Protein AF-A0A2P7SCE7-F1 (afdb_monomer)

Solvent-accessible surface area (backbone atoms only — not comparable to full-atom values): 6472 Å² total; per-residue (Å²): 128,84,66,46,48,80,43,58,68,94,64,74,53,99,56,35,66,61,53,27,54,71,58,59,44,74,70,37,64,47,36,38,43,100,88,49,39,28,24,27,62,48,72,48,79,50,98,83,29,40,40,35,38,29,31,49,66,72,97,54,87,56,35,23,34,37,34,42,35,40,70,57,98,75,40,81,44,80,41,75,76,52,75,25,72,41,68,68,63,40,49,52,54,50,30,53,73,69,68,43,79,77,68,79,59,81,77,83,72,123

Nearest PDB structures (foldseek):
  6zqe-assembly1_UQ  TM=7.493E-01  e=2.754E-01  Saccharomyces cerevisiae S288C
  7ajt-assembly1_UQ  TM=7.238E-01  e=2.754E-01  Saccharomyces cerevisiae S288C
  4r80-assembly2_B  TM=7.609E-01  e=1.225E+00  synthetic construct
  4q53-assembly1_A  TM=6.905E-01  e=2.737E+00  Bacteroides uniformis ATCC 8492
  7wzg-assembly1_A  TM=3.524E-01  e=5.810E-01  Streptomyces sp.

Mean predicted aligned error: 6.85 Å

pLDDT: mean 84.23, std 11.89, range [48.59, 94.81]

Foldseek 3Di:
DDKDAPLQDPFFDPCRVVSSQVSQDAQCFGIDDPPWTWGFHDWDDDPQKIKTWTAIPDPDQQGIWIWIWHDDPRDIDIDTDDTHNDPVVRVCVSCVVNVHHPPPDPVVPD

Sequence (110 aa):
MPTEFPACPDEFTDDALLLYASRLSFGSVFARNQYSTSLVVDHRLKDDDLIVLTRFAGDSIKDWAVAHISIHDGIFFHRSEFTFYTLPGALKHFCELVGEVLTDSIDDYC

Secondary structure (DSSP, 8-state):
---B-TTS-SS--TTHHHHHHHH--TTSEEEE-SS-EEEEEEEEEETTEEEEEEEESSS-SS-EEEEEEEEETTEEEEEEEEEESSHHHHHHHHHHHHT------GGG--

Organism: NCBI:txid1295366

Structure (mmCIF, N/CA/C/O backbone):
data_AF-A0A2P7SCE7-F1
#
_entry.id   AF-A0A2P7SCE7-F1
#
loop_
_atom_site.group_PDB
_atom_site.id
_atom_site.type_symbol
_atom_site.label_atom_id
_atom_site.label_alt_id
_atom_site.label_comp_id
_atom_site.label_asym_id
_atom_site.label_entity_id
_atom_site.label_seq_id
_atom_site.pdbx_PDB_ins_code
_atom_site.Cartn_x
_atom_site.Cartn_y
_atom_site.Cartn_z
_atom_site.occupancy
_atom_site.B_iso_or_equiv
_atom_site.auth_seq_id
_atom_site.auth_comp_id
_atom_site.auth_asym_id
_atom_site.auth_atom_id
_atom_site.pdbx_PDB_model_num
ATOM 1 N N . MET A 1 1 ? -10.953 3.260 -11.880 1.00 64.94 1 MET A N 1
ATOM 2 C CA . MET A 1 1 ? -10.758 1.883 -12.385 1.00 64.94 1 MET A CA 1
ATOM 3 C C . MET A 1 1 ? -10.972 0.927 -11.231 1.00 64.94 1 MET A C 1
ATOM 5 O O . MET A 1 1 ? -10.665 1.337 -10.118 1.00 64.94 1 MET A O 1
ATOM 9 N N . PRO A 1 2 ? -11.523 -0.276 -11.454 1.00 81.56 2 PRO A N 1
ATOM 10 C CA . PRO A 1 2 ? -11.641 -1.255 -10.383 1.00 81.56 2 PRO A CA 1
ATOM 11 C C . PRO A 1 2 ? -10.237 -1.713 -9.971 1.00 81.56 2 PRO A C 1
ATOM 13 O O . PRO A 1 2 ? -9.455 -2.164 -10.809 1.00 81.56 2 PRO A O 1
ATOM 16 N N . THR A 1 3 ? -9.923 -1.543 -8.692 1.00 86.75 3 THR A N 1
ATOM 17 C CA . THR A 1 3 ? -8.682 -1.999 -8.063 1.00 86.75 3 THR A CA 1
ATOM 18 C C . THR A 1 3 ? -9.075 -2.961 -6.956 1.00 86.75 3 THR A C 1
ATOM 20 O O . THR A 1 3 ? -9.940 -2.645 -6.144 1.00 86.75 3 THR A O 1
ATOM 23 N N . GLU A 1 4 ? -8.460 -4.134 -6.944 1.00 89.44 4 GLU A N 1
ATOM 24 C CA . GLU A 1 4 ? -8.654 -5.140 -5.909 1.00 89.44 4 GLU A CA 1
ATOM 25 C C . GLU A 1 4 ? -7.638 -4.926 -4.784 1.00 89.44 4 GLU A C 1
ATOM 27 O O . GLU A 1 4 ? -6.466 -4.653 -5.059 1.00 89.44 4 GLU A O 1
ATOM 32 N N . PHE A 1 5 ? -8.068 -5.119 -3.535 1.00 90.94 5 PHE A N 1
ATOM 33 C CA . PHE A 1 5 ? -7.217 -5.078 -2.342 1.00 90.94 5 PHE A CA 1
ATOM 34 C C . PHE A 1 5 ? -7.286 -6.430 -1.614 1.00 90.94 5 PHE A C 1
ATOM 36 O O . PHE A 1 5 ? -8.106 -6.593 -0.713 1.00 90.94 5 PHE A O 1
ATOM 43 N N . PRO A 1 6 ? -6.454 -7.422 -1.986 1.00 89.25 6 PRO A N 1
ATOM 44 C CA . PRO A 1 6 ? -6.612 -8.808 -1.526 1.00 89.25 6 PRO A CA 1
ATOM 45 C C . PRO A 1 6 ? -6.479 -9.011 -0.013 1.00 89.25 6 PRO A C 1
ATOM 47 O O . PRO A 1 6 ? -7.025 -9.962 0.534 1.00 89.25 6 PRO A O 1
ATOM 50 N N . ALA A 1 7 ? -5.721 -8.143 0.658 1.00 88.88 7 ALA A N 1
ATOM 51 C CA . ALA A 1 7 ? -5.517 -8.207 2.102 1.00 88.88 7 ALA A CA 1
ATOM 52 C C . ALA A 1 7 ? -6.578 -7.425 2.903 1.00 88.88 7 ALA A C 1
ATOM 54 O O . ALA A 1 7 ? -6.606 -7.548 4.129 1.00 88.88 7 ALA A O 1
ATOM 55 N N . CYS A 1 8 ? -7.437 -6.641 2.236 1.00 88.56 8 CYS A N 1
ATOM 56 C CA . CYS A 1 8 ? -8.488 -5.867 2.892 1.00 88.56 8 CYS A CA 1
ATOM 57 C C . CYS A 1 8 ? -9.510 -6.824 3.525 1.00 88.56 8 CYS A C 1
ATOM 59 O O . CYS A 1 8 ? -9.978 -7.736 2.845 1.00 88.56 8 CYS A O 1
ATOM 61 N N . PRO A 1 9 ? -9.835 -6.680 4.818 1.00 86.38 9 PRO A N 1
ATOM 62 C CA . PRO A 1 9 ? -10.867 -7.492 5.446 1.00 86.38 9 PRO A CA 1
ATOM 63 C C . PRO A 1 9 ? -12.265 -7.111 4.942 1.00 86.38 9 PRO A C 1
ATOM 65 O O . PRO A 1 9 ? -12.529 -5.948 4.643 1.00 86.38 9 PRO A O 1
ATOM 68 N N . ASP A 1 10 ? -13.148 -8.108 4.855 1.00 81.12 10 ASP A N 1
ATOM 69 C CA . ASP A 1 10 ? -14.530 -7.950 4.378 1.00 81.12 10 ASP A CA 1
ATOM 70 C C . ASP A 1 10 ? -15.478 -7.391 5.450 1.00 81.12 10 ASP A C 1
ATOM 72 O O . ASP A 1 10 ? -16.514 -6.811 5.129 1.00 81.12 10 ASP A O 1
ATOM 76 N N . GLU A 1 11 ? -15.131 -7.569 6.726 1.00 78.00 11 GLU A N 1
ATOM 77 C CA . GLU A 1 11 ? -15.930 -7.126 7.866 1.00 78.00 11 GLU A CA 1
ATOM 78 C C . GLU A 1 11 ? -15.233 -5.984 8.603 1.00 78.00 11 GLU A C 1
ATOM 80 O O . GLU A 1 11 ? -14.034 -6.039 8.893 1.00 78.00 11 GLU A O 1
ATOM 85 N N . PHE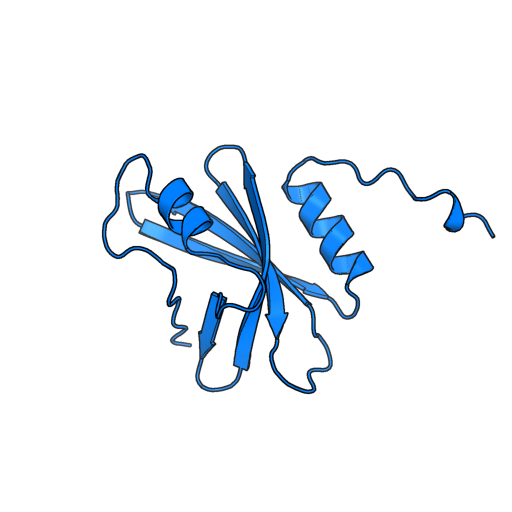 A 1 12 ? -16.016 -4.958 8.932 1.00 76.19 12 PHE A N 1
ATOM 86 C CA . PHE A 1 12 ? -15.600 -3.901 9.837 1.00 76.19 12 PHE A CA 1
ATOM 87 C C . PHE A 1 12 ? -15.797 -4.349 11.289 1.00 76.19 12 PHE A C 1
ATOM 89 O O . PHE A 1 12 ? -16.887 -4.746 11.700 1.00 76.19 12 PHE A O 1
ATOM 96 N N . THR A 1 13 ? -14.724 -4.246 12.057 1.00 80.38 13 THR A N 1
ATOM 97 C CA . THR A 1 13 ? -14.647 -4.416 13.507 1.00 80.38 13 THR A CA 1
ATOM 98 C C . THR A 1 13 ? -13.779 -3.287 14.062 1.00 80.38 13 THR A C 1
ATOM 100 O O . THR A 1 13 ? -13.027 -2.664 13.309 1.00 80.38 13 THR A O 1
ATOM 103 N N . ASP A 1 14 ? -13.839 -3.033 15.370 1.00 79.00 14 ASP A N 1
ATOM 104 C CA . ASP A 1 14 ? -12.989 -2.013 16.007 1.00 79.00 14 ASP A CA 1
ATOM 105 C C . ASP A 1 14 ? -11.485 -2.265 15.751 1.00 79.00 14 ASP A C 1
ATOM 107 O O . ASP A 1 14 ? -10.703 -1.329 15.620 1.00 79.00 14 ASP A O 1
ATOM 111 N N . ASP A 1 15 ? -11.093 -3.530 15.556 1.00 84.81 15 ASP A N 1
ATOM 112 C CA . ASP A 1 15 ? -9.718 -3.947 15.256 1.00 84.81 15 ASP A CA 1
ATOM 113 C C . ASP A 1 15 ? -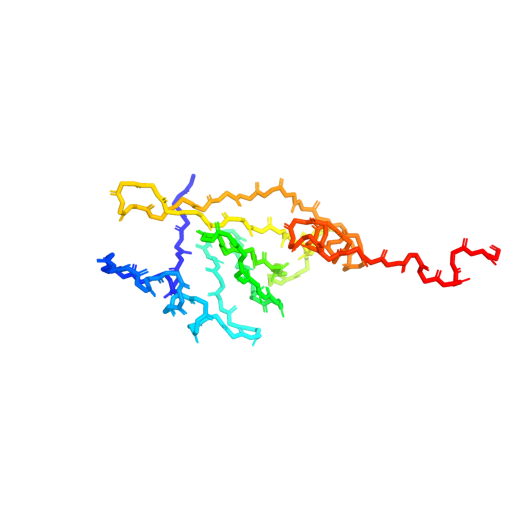9.442 -4.150 13.753 1.00 84.81 15 ASP A C 1
ATOM 115 O O . ASP A 1 15 ? -8.455 -4.787 13.374 1.00 84.81 15 ASP A O 1
ATOM 119 N N . ALA A 1 16 ? -10.301 -3.669 12.852 1.00 88.19 16 ALA A N 1
ATOM 120 C CA . ALA A 1 16 ? -10.207 -4.055 11.446 1.00 88.19 16 ALA A CA 1
ATOM 121 C C . ALA A 1 16 ? -8.951 -3.517 10.741 1.00 88.19 16 ALA A C 1
ATOM 123 O O . ALA A 1 16 ? -8.393 -4.218 9.895 1.00 88.19 16 ALA A O 1
ATOM 124 N N . LEU A 1 17 ? -8.437 -2.337 11.116 1.00 89.44 17 LEU A N 1
ATOM 125 C CA . LEU A 1 17 ? -7.136 -1.854 10.623 1.00 89.44 17 LEU A CA 1
ATOM 126 C C . LEU A 1 17 ? -5.962 -2.656 11.180 1.00 89.44 17 LEU A C 1
ATOM 128 O O . LEU A 1 17 ? -5.010 -2.915 10.446 1.00 89.44 17 LEU A O 1
ATOM 132 N N . LEU A 1 18 ? -6.035 -3.088 12.441 1.00 89.44 18 LEU A N 1
ATOM 133 C CA . LEU A 1 18 ? -5.032 -3.972 13.041 1.00 89.44 18 LEU A CA 1
ATOM 134 C C . LEU A 1 18 ? -5.003 -5.318 12.317 1.00 89.44 18 LEU A C 1
ATOM 136 O O . LEU A 1 18 ? -3.936 -5.806 11.938 1.00 89.44 18 LEU A O 1
ATOM 140 N N . LEU A 1 19 ? -6.180 -5.886 12.049 1.00 90.75 19 LEU A N 1
ATOM 141 C CA . LEU A 1 19 ? -6.319 -7.104 11.263 1.00 90.75 19 LEU A CA 1
ATOM 142 C C . LEU A 1 19 ? -5.786 -6.902 9.844 1.00 90.75 19 LEU A C 1
ATOM 144 O O . LEU A 1 19 ? -5.033 -7.743 9.354 1.00 90.75 19 LEU A O 1
ATOM 148 N N . TYR A 1 20 ? -6.129 -5.788 9.197 1.00 92.19 20 TYR A N 1
ATOM 149 C CA . TYR A 1 20 ? -5.643 -5.477 7.860 1.00 92.19 20 TYR A CA 1
ATOM 150 C C . TYR A 1 20 ? -4.112 -5.380 7.848 1.00 92.19 20 TYR A C 1
ATOM 152 O O . TYR A 1 20 ? -3.462 -6.082 7.076 1.00 92.19 20 TYR A O 1
ATOM 160 N N . ALA A 1 21 ? -3.519 -4.620 8.768 1.00 91.69 21 ALA A N 1
ATOM 161 C CA . ALA A 1 21 ? -2.073 -4.521 8.923 1.00 91.69 21 ALA A CA 1
ATOM 162 C C . ALA A 1 21 ? -1.419 -5.894 9.147 1.00 91.69 21 ALA A C 1
ATOM 164 O O . ALA A 1 21 ? -0.396 -6.180 8.541 1.00 91.69 21 ALA A O 1
ATOM 165 N N . SER A 1 22 ? -2.031 -6.781 9.939 1.00 91.19 22 SER A N 1
ATOM 166 C CA . SER A 1 22 ? -1.500 -8.134 10.179 1.00 91.19 22 SER A CA 1
ATOM 167 C C . SER A 1 22 ? -1.504 -9.038 8.936 1.00 91.19 22 SER A C 1
ATOM 169 O O . SER A 1 22 ? -0.722 -9.985 8.852 1.00 91.19 22 SER A O 1
ATOM 171 N N . ARG A 1 23 ? -2.378 -8.753 7.959 1.00 92.06 23 ARG A N 1
ATOM 172 C CA . ARG A 1 23 ? -2.453 -9.460 6.669 1.00 92.06 23 ARG A CA 1
ATOM 173 C C . ARG A 1 23 ? -1.459 -8.912 5.646 1.00 92.06 23 ARG A C 1
ATOM 175 O O . ARG A 1 23 ? -1.172 -9.590 4.658 1.00 92.06 23 ARG A O 1
ATOM 182 N N . LEU A 1 24 ? -0.935 -7.705 5.865 1.00 92.69 24 LEU A N 1
ATOM 183 C CA . LEU A 1 24 ? 0.106 -7.122 5.031 1.00 92.69 24 LEU A CA 1
ATOM 184 C C . LEU A 1 24 ? 1.456 -7.717 5.424 1.00 92.69 24 LEU A C 1
ATOM 186 O O . LEU A 1 24 ? 1.906 -7.627 6.558 1.00 92.69 24 LEU A O 1
ATOM 190 N N . SER A 1 25 ? 2.118 -8.339 4.457 1.00 92.25 25 SER A N 1
ATOM 191 C CA . SER A 1 25 ? 3.462 -8.891 4.631 1.00 92.25 25 SER A CA 1
ATOM 192 C C . SER A 1 25 ? 4.362 -8.433 3.496 1.00 92.25 25 SER A C 1
ATOM 194 O O . SER A 1 25 ? 3.896 -8.244 2.372 1.00 92.25 25 SER A O 1
ATOM 196 N N . PHE A 1 26 ? 5.652 -8.246 3.770 1.00 92.94 26 PHE A N 1
ATOM 197 C CA . PHE A 1 26 ? 6.619 -7.856 2.745 1.00 92.94 26 PHE A CA 1
ATOM 198 C C . PHE A 1 26 ? 6.523 -8.770 1.511 1.00 92.94 26 PHE A C 1
ATOM 200 O O . PHE A 1 26 ? 6.558 -9.995 1.622 1.00 92.94 26 PHE A O 1
ATOM 207 N N . GLY A 1 27 ? 6.392 -8.169 0.328 1.00 89.88 27 GLY A N 1
ATOM 208 C CA . GLY A 1 27 ? 6.270 -8.867 -0.952 1.00 89.88 27 GLY A CA 1
ATOM 209 C C . GLY A 1 27 ? 4.872 -9.404 -1.280 1.00 89.88 27 GLY A C 1
ATOM 210 O O . GLY A 1 27 ? 4.663 -9.864 -2.401 1.00 89.88 27 GLY A O 1
ATOM 211 N N . SER A 1 28 ? 3.906 -9.332 -0.359 1.00 92.75 28 SER A N 1
ATOM 212 C CA . SER A 1 28 ? 2.508 -9.680 -0.649 1.00 92.75 28 SER A CA 1
ATOM 213 C C . SER A 1 28 ? 1.833 -8.629 -1.534 1.00 92.75 28 SER A C 1
ATOM 215 O O . SER A 1 28 ? 2.282 -7.487 -1.625 1.00 92.75 28 SER A O 1
ATOM 217 N N . VAL A 1 29 ? 0.745 -9.009 -2.207 1.00 92.81 29 VAL A N 1
ATOM 218 C CA . VAL A 1 29 ? -0.011 -8.096 -3.073 1.00 92.81 29 VAL A CA 1
ATOM 219 C C . VAL A 1 29 ? -0.851 -7.151 -2.216 1.00 92.81 29 VAL A C 1
ATOM 221 O O . VAL A 1 29 ? -1.807 -7.577 -1.574 1.00 92.81 29 VAL A O 1
ATOM 224 N N . PHE A 1 30 ? -0.519 -5.861 -2.257 1.00 93.12 30 PHE A N 1
ATOM 225 C CA . PHE A 1 30 ? -1.309 -4.806 -1.628 1.00 93.12 30 PHE A CA 1
ATOM 226 C C . PHE A 1 30 ? -2.548 -4.474 -2.461 1.00 93.12 30 PHE A C 1
ATOM 228 O O . PHE A 1 30 ? -3.676 -4.549 -1.978 1.00 93.12 30 PHE A O 1
ATOM 235 N N . ALA A 1 31 ? -2.316 -4.116 -3.723 1.00 91.06 31 ALA A N 1
ATOM 236 C CA . ALA A 1 31 ? -3.341 -3.689 -4.658 1.00 91.06 31 ALA A CA 1
ATOM 237 C C . ALA A 1 31 ? -3.047 -4.266 -6.038 1.00 91.06 31 ALA A C 1
ATOM 239 O O . ALA A 1 31 ? -1.890 -4.350 -6.451 1.00 91.06 31 ALA A O 1
ATOM 240 N N . ARG A 1 32 ? -4.086 -4.649 -6.773 1.00 90.31 32 ARG A N 1
ATOM 241 C CA . ARG A 1 32 ? -3.938 -5.145 -8.141 1.00 90.31 32 ARG A CA 1
ATOM 242 C C . ARG A 1 32 ? -5.066 -4.639 -9.017 1.00 90.31 32 ARG A C 1
ATOM 244 O O . ARG A 1 32 ? -6.229 -4.647 -8.631 1.00 90.31 32 ARG A O 1
ATOM 251 N N . ASN A 1 33 ? -4.710 -4.223 -10.220 1.00 87.88 33 ASN A N 1
ATOM 252 C CA . ASN A 1 33 ? -5.654 -3.953 -11.292 1.00 87.88 33 ASN A CA 1
ATOM 253 C C . ASN A 1 33 ? -5.144 -4.608 -12.589 1.00 87.88 33 ASN A C 1
ATOM 255 O O . ASN A 1 33 ? -4.123 -5.294 -12.599 1.00 87.88 33 ASN A O 1
ATOM 259 N N . GLN A 1 34 ? -5.855 -4.403 -13.697 1.00 85.12 34 GLN A N 1
ATOM 260 C CA . GLN A 1 34 ? -5.505 -5.004 -14.991 1.00 85.12 34 GLN A CA 1
ATOM 261 C C . GLN A 1 34 ? -4.187 -4.496 -15.613 1.00 85.12 34 GLN A C 1
ATOM 263 O O . GLN A 1 34 ? -3.723 -5.073 -16.592 1.00 85.12 34 GLN A O 1
ATOM 268 N N . TYR A 1 35 ? -3.599 -3.418 -15.085 1.00 82.31 35 TYR A N 1
ATOM 269 C CA . TYR A 1 35 ? -2.383 -2.784 -15.607 1.00 82.31 35 TYR A CA 1
ATOM 270 C C . TYR A 1 35 ? -1.173 -2.957 -14.694 1.00 82.31 35 TYR A C 1
ATOM 272 O O . TYR A 1 35 ? -0.046 -3.010 -15.178 1.00 82.31 35 TYR A O 1
ATOM 280 N N . SER A 1 36 ? -1.387 -3.001 -13.381 1.00 84.94 36 SER A N 1
ATOM 281 C CA . SER A 1 36 ? -0.312 -3.025 -12.405 1.00 84.94 36 SER A CA 1
ATOM 282 C C . SER A 1 36 ? -0.680 -3.826 -11.163 1.00 84.94 36 SER A C 1
ATOM 284 O O . SER A 1 36 ? -1.838 -3.937 -10.756 1.00 84.94 36 SER A O 1
ATOM 286 N N . THR A 1 37 ? 0.354 -4.400 -10.554 1.00 90.56 37 THR A N 1
ATOM 287 C CA . THR A 1 37 ? 0.286 -5.038 -9.240 1.00 90.56 37 THR A CA 1
ATOM 288 C C . THR A 1 37 ? 1.226 -4.283 -8.315 1.00 90.56 37 THR A C 1
ATOM 290 O O . THR A 1 37 ? 2.380 -4.076 -8.668 1.00 90.56 37 THR A O 1
ATOM 293 N N . SER A 1 38 ? 0.749 -3.870 -7.150 1.00 91.25 38 SER A N 1
ATOM 294 C CA . SER A 1 38 ? 1.540 -3.234 -6.101 1.00 91.25 38 SER A CA 1
ATOM 295 C C . SER A 1 38 ? 1.822 -4.250 -5.002 1.00 91.25 38 SER A C 1
ATOM 297 O O . SER A 1 38 ? 0.909 -4.903 -4.495 1.00 91.25 38 SER A O 1
ATOM 299 N N . LEU A 1 39 ? 3.089 -4.379 -4.635 1.00 93.12 39 LEU A N 1
ATOM 300 C CA . LEU A 1 39 ? 3.587 -5.256 -3.587 1.00 93.12 39 LEU A CA 1
ATOM 301 C C . LEU A 1 39 ? 3.876 -4.444 -2.329 1.00 93.12 39 LEU A C 1
ATOM 303 O O . LEU A 1 39 ? 4.403 -3.337 -2.420 1.00 93.12 39 LEU A O 1
ATOM 307 N N . VAL A 1 40 ? 3.561 -4.996 -1.164 1.00 94.69 40 VAL A N 1
ATOM 308 C CA . VAL A 1 40 ? 3.866 -4.384 0.134 1.00 94.69 40 VAL A CA 1
ATOM 309 C C . VAL A 1 40 ? 5.376 -4.381 0.360 1.00 94.69 40 VAL A C 1
ATOM 311 O O . VAL A 1 40 ? 6.047 -5.392 0.156 1.00 94.69 40 VAL A O 1
ATOM 314 N N . VAL A 1 41 ? 5.903 -3.249 0.815 1.00 93.81 41 VAL A N 1
ATOM 315 C CA . VAL A 1 41 ? 7.303 -3.079 1.224 1.00 93.81 41 VAL A CA 1
ATOM 316 C C . VAL A 1 41 ? 7.370 -2.850 2.728 1.00 93.81 41 VAL A C 1
ATOM 318 O O . VAL A 1 41 ? 8.115 -3.530 3.419 1.00 93.81 41 VAL A O 1
ATOM 321 N N . ASP A 1 42 ? 6.575 -1.924 3.250 1.00 94.00 42 ASP A N 1
ATOM 322 C CA . ASP A 1 42 ? 6.437 -1.719 4.690 1.00 94.00 42 ASP A CA 1
ATOM 323 C C . ASP A 1 42 ? 5.048 -1.149 4.991 1.00 94.00 42 ASP A C 1
ATOM 325 O O . ASP A 1 42 ? 4.364 -0.647 4.096 1.00 94.00 42 ASP A O 1
ATOM 329 N N . HIS A 1 43 ? 4.613 -1.239 6.240 1.00 94.44 43 HIS A N 1
ATOM 330 C CA . HIS A 1 43 ? 3.371 -0.635 6.697 1.00 94.44 43 HIS A CA 1
ATOM 331 C C . HIS A 1 43 ? 3.463 -0.228 8.167 1.00 94.44 43 HIS A C 1
ATOM 333 O O . HIS A 1 43 ? 4.156 -0.853 8.974 1.00 94.44 43 HIS A O 1
ATOM 339 N N . ARG A 1 44 ? 2.744 0.828 8.536 1.00 93.31 44 ARG A N 1
ATOM 340 C CA . ARG A 1 44 ? 2.667 1.318 9.914 1.00 93.31 44 ARG A CA 1
ATOM 341 C C . ARG A 1 44 ? 1.249 1.759 10.227 1.00 93.31 44 ARG A C 1
ATOM 343 O O . ARG A 1 44 ? 0.575 2.342 9.382 1.00 93.31 44 ARG A O 1
ATOM 350 N N . LEU A 1 45 ? 0.826 1.463 11.449 1.00 91.12 45 LEU A N 1
ATOM 351 C CA . LEU A 1 45 ? -0.404 1.987 12.024 1.00 91.12 45 LEU A CA 1
ATOM 352 C C . LEU A 1 45 ? -0.075 3.228 12.840 1.00 91.12 45 LEU A C 1
ATOM 354 O O . LEU A 1 45 ? 0.880 3.214 13.619 1.00 91.12 45 LEU A O 1
ATOM 358 N N . LYS A 1 46 ? -0.872 4.275 12.667 1.00 87.00 46 LYS A N 1
ATOM 359 C CA . LYS A 1 46 ? -0.754 5.525 13.406 1.00 87.00 46 LYS A CA 1
ATOM 360 C C . LYS A 1 46 ? -2.116 6.187 13.508 1.00 87.00 46 LYS A C 1
ATOM 362 O O . LYS A 1 46 ? -2.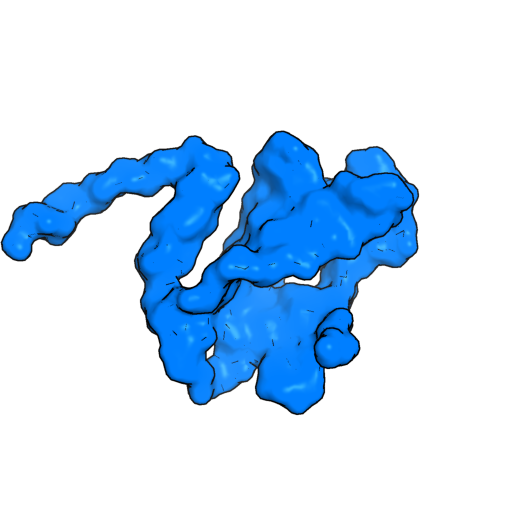737 6.374 12.477 1.00 87.00 46 LYS A O 1
ATOM 367 N N . ASP A 1 47 ? -2.510 6.602 14.711 1.00 83.69 47 ASP A N 1
ATOM 368 C CA . ASP A 1 47 ? -3.709 7.425 14.949 1.00 83.69 47 ASP A CA 1
ATOM 369 C C . ASP A 1 47 ? -4.961 6.914 14.201 1.00 83.69 47 ASP A C 1
ATOM 371 O O . ASP A 1 47 ? -5.677 7.692 13.581 1.00 83.69 47 ASP A O 1
ATOM 375 N N . ASP A 1 48 ? -5.194 5.596 14.228 1.00 83.62 48 ASP A N 1
ATOM 376 C CA . ASP A 1 48 ? -6.289 4.909 13.515 1.00 83.62 48 ASP A CA 1
ATOM 377 C C . ASP A 1 48 ? -6.247 4.998 11.981 1.00 83.62 48 ASP A C 1
ATOM 379 O O . ASP A 1 48 ? -7.244 4.772 11.299 1.00 83.62 48 ASP A O 1
ATOM 383 N N . ASP A 1 49 ? -5.060 5.231 11.433 1.00 90.19 49 ASP A N 1
ATOM 384 C CA . ASP A 1 49 ? -4.755 5.151 10.016 1.00 90.19 49 ASP A CA 1
ATOM 385 C C . ASP A 1 49 ? -3.670 4.102 9.746 1.00 90.19 49 ASP A C 1
ATOM 387 O O . ASP A 1 49 ? -2.756 3.864 10.542 1.00 90.19 49 ASP A O 1
ATOM 391 N N . LEU A 1 50 ? -3.740 3.480 8.572 1.00 92.88 50 LEU A N 1
ATOM 392 C CA . LEU A 1 50 ? -2.749 2.532 8.080 1.00 92.88 50 LEU A CA 1
ATOM 393 C C . LEU A 1 50 ? -2.024 3.136 6.879 1.00 92.88 50 LEU A C 1
ATOM 395 O O . LEU A 1 50 ? -2.599 3.342 5.813 1.00 92.88 50 LEU A O 1
ATOM 399 N N . ILE A 1 51 ? -0.732 3.395 7.043 1.00 94.69 51 ILE A N 1
ATOM 400 C CA . ILE A 1 51 ? 0.142 3.876 5.980 1.00 94.69 51 ILE A CA 1
ATOM 401 C C . ILE A 1 51 ? 0.890 2.669 5.419 1.00 94.69 51 ILE A C 1
ATOM 403 O O . ILE A 1 51 ? 1.471 1.888 6.173 1.00 94.69 51 ILE A O 1
ATOM 407 N N . VAL A 1 52 ? 0.897 2.507 4.097 1.00 94.81 52 VAL A N 1
ATOM 408 C CA . VAL A 1 52 ? 1.533 1.377 3.409 1.00 94.81 52 VAL A CA 1
ATOM 409 C C . VAL A 1 52 ? 2.479 1.895 2.338 1.00 94.81 52 VAL A C 1
ATOM 411 O O . VAL A 1 52 ? 2.074 2.574 1.394 1.00 94.81 52 VAL A O 1
ATOM 414 N N . LEU A 1 53 ? 3.752 1.532 2.459 1.00 94.44 53 LEU A N 1
ATOM 415 C CA . LEU A 1 53 ? 4.738 1.688 1.405 1.00 94.44 53 LEU A CA 1
ATOM 416 C C . LEU A 1 53 ? 4.654 0.482 0.473 1.00 94.44 53 LEU A C 1
ATOM 418 O O . LEU A 1 53 ? 4.729 -0.673 0.896 1.00 94.44 53 LEU A O 1
ATOM 422 N N . THR A 1 54 ? 4.533 0.757 -0.816 1.00 93.62 54 THR A N 1
ATOM 423 C CA . THR A 1 54 ? 4.390 -0.260 -1.849 1.00 93.62 54 THR A CA 1
ATOM 424 C C . THR A 1 54 ? 5.375 -0.050 -2.982 1.00 93.62 54 THR A C 1
ATOM 426 O O . THR A 1 54 ? 5.874 1.056 -3.209 1.00 93.62 54 THR A O 1
ATOM 429 N N . ARG A 1 55 ? 5.633 -1.133 -3.712 1.00 91.62 55 ARG A N 1
ATOM 430 C CA . ARG A 1 55 ? 6.387 -1.122 -4.958 1.00 91.62 55 ARG A CA 1
ATOM 431 C C . ARG A 1 55 ? 5.584 -1.776 -6.072 1.00 91.62 55 ARG A C 1
ATOM 433 O O . ARG A 1 55 ? 5.002 -2.833 -5.849 1.00 91.62 55 ARG A O 1
ATOM 440 N N . PHE A 1 56 ? 5.564 -1.213 -7.270 1.00 89.31 56 PHE A N 1
ATOM 441 C CA . PHE A 1 56 ? 4.953 -1.879 -8.417 1.00 89.31 56 PHE A CA 1
ATOM 442 C C . PHE A 1 56 ? 5.763 -3.117 -8.839 1.00 89.31 56 PHE A C 1
ATOM 444 O O . PHE A 1 56 ? 6.989 -3.149 -8.767 1.00 89.31 56 PHE A O 1
ATOM 451 N N . ALA A 1 57 ? 5.065 -4.176 -9.240 1.00 82.06 57 ALA A N 1
ATOM 452 C CA . ALA A 1 57 ? 5.656 -5.375 -9.810 1.00 82.06 57 ALA A CA 1
ATOM 453 C C . ALA A 1 57 ? 5.867 -5.167 -11.318 1.00 82.06 57 ALA A C 1
ATOM 455 O O . ALA A 1 57 ? 4.898 -4.957 -12.049 1.00 82.06 57 ALA A O 1
ATOM 456 N N . GLY A 1 58 ? 7.121 -5.251 -11.771 1.00 75.00 58 GLY A N 1
ATOM 457 C CA . GLY A 1 58 ? 7.525 -5.098 -13.174 1.00 75.00 58 GLY A CA 1
ATOM 458 C C . GLY A 1 58 ? 8.532 -3.964 -13.386 1.00 75.00 58 GLY A C 1
ATOM 459 O O . GLY A 1 58 ? 8.954 -3.328 -12.427 1.00 75.00 58 G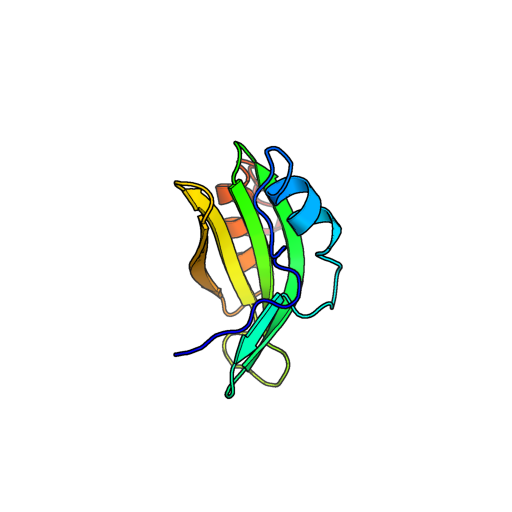LY A O 1
ATOM 460 N N . ASP A 1 59 ? 8.900 -3.717 -14.645 1.00 62.00 59 ASP A N 1
ATOM 461 C CA . ASP A 1 59 ? 9.772 -2.602 -15.046 1.00 62.00 59 ASP A CA 1
ATOM 462 C C . ASP A 1 59 ? 8.954 -1.309 -15.169 1.00 62.00 59 ASP A C 1
ATOM 464 O O . ASP A 1 59 ? 8.554 -0.895 -16.262 1.00 62.00 59 ASP A O 1
ATOM 468 N N . SER A 1 60 ? 8.639 -0.686 -14.034 1.00 63.16 60 SER A N 1
ATOM 469 C CA . SER A 1 60 ? 7.918 0.584 -14.009 1.00 63.16 60 SER A CA 1
ATOM 470 C C . SER A 1 60 ? 8.883 1.755 -13.811 1.00 63.16 60 SER A C 1
ATOM 472 O O . SER A 1 60 ? 9.865 1.665 -13.092 1.00 63.16 60 SER A O 1
ATOM 474 N N . ILE A 1 61 ? 8.628 2.898 -14.453 1.00 61.06 61 ILE A N 1
ATOM 475 C CA . ILE A 1 61 ? 9.500 4.080 -14.290 1.00 61.06 61 ILE A CA 1
ATOM 476 C C . ILE A 1 61 ? 9.356 4.675 -12.873 1.00 61.06 61 ILE A C 1
ATOM 478 O O . ILE A 1 61 ? 10.284 5.285 -12.350 1.00 61.06 61 ILE A O 1
ATOM 482 N N . LYS A 1 62 ? 8.187 4.510 -12.242 1.00 63.03 62 LYS A N 1
ATOM 483 C CA . LYS A 1 62 ? 7.903 4.951 -10.871 1.00 63.03 62 LYS A CA 1
ATOM 484 C C . LYS A 1 62 ? 7.629 3.737 -10.008 1.00 63.03 62 LYS A C 1
ATOM 486 O O . LYS A 1 62 ? 6.475 3.360 -9.840 1.00 63.03 62 LYS A O 1
ATOM 491 N N . ASP A 1 63 ? 8.688 3.150 -9.475 1.00 84.56 63 ASP A N 1
ATOM 492 C CA . ASP A 1 63 ? 8.572 1.881 -8.770 1.00 84.56 63 ASP A CA 1
ATOM 493 C C . ASP A 1 63 ? 7.867 1.988 -7.426 1.00 84.56 63 ASP A C 1
ATOM 495 O O . ASP A 1 63 ? 7.278 1.004 -7.002 1.00 84.56 63 ASP A O 1
ATOM 499 N N . TRP A 1 64 ? 7.869 3.144 -6.763 1.00 90.25 64 TRP A N 1
ATOM 500 C CA . TRP A 1 64 ? 7.463 3.245 -5.360 1.00 90.25 64 TRP A CA 1
ATOM 501 C C . TRP A 1 64 ? 6.201 4.083 -5.192 1.00 90.25 64 TRP A C 1
ATOM 503 O O . TRP A 1 64 ? 6.020 5.095 -5.868 1.00 90.25 64 TRP A O 1
ATOM 513 N N . ALA A 1 65 ? 5.331 3.699 -4.265 1.00 91.44 65 ALA A N 1
ATOM 514 C CA . ALA A 1 65 ? 4.126 4.451 -3.944 1.00 91.44 65 ALA A CA 1
ATOM 515 C C . ALA A 1 65 ? 3.777 4.327 -2.464 1.00 91.44 65 ALA A C 1
ATOM 517 O O . ALA A 1 65 ? 3.954 3.265 -1.868 1.00 91.44 65 ALA A O 1
ATOM 518 N N . VAL A 1 66 ? 3.246 5.404 -1.892 1.00 93.25 66 VAL A N 1
ATOM 519 C CA . VAL A 1 66 ? 2.722 5.412 -0.524 1.00 93.25 66 VAL A CA 1
ATOM 520 C C . VAL A 1 66 ? 1.204 5.517 -0.583 1.00 93.25 66 VAL A C 1
ATOM 522 O O . VAL A 1 66 ? 0.655 6.412 -1.233 1.00 93.25 66 VAL A O 1
ATOM 525 N N . ALA A 1 67 ? 0.539 4.577 0.077 1.00 93.19 67 ALA A N 1
ATOM 526 C CA . ALA A 1 67 ? -0.901 4.543 0.245 1.00 93.19 67 ALA A CA 1
ATOM 527 C C . ALA A 1 67 ? -1.268 4.818 1.704 1.00 93.19 67 ALA A C 1
ATOM 529 O O . ALA A 1 67 ? -0.565 4.410 2.627 1.00 93.19 67 ALA A O 1
ATOM 530 N N . HIS A 1 68 ? -2.388 5.494 1.889 1.00 93.69 68 HIS A N 1
ATOM 531 C CA . HIS A 1 68 ? -3.000 5.806 3.166 1.00 93.69 68 HIS A CA 1
ATOM 532 C C . HIS 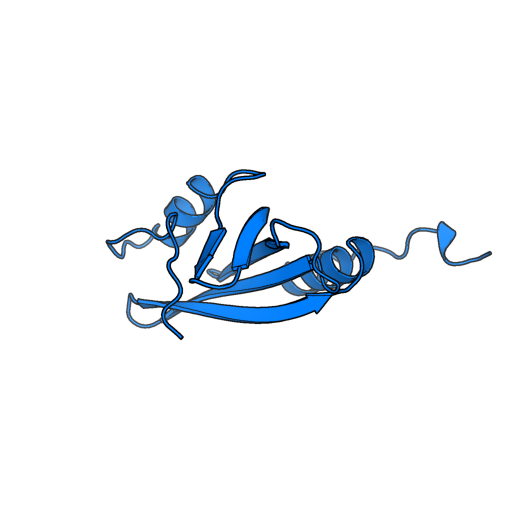A 1 68 ? -4.376 5.151 3.202 1.00 93.69 68 HIS A C 1
ATOM 534 O O . HIS A 1 68 ? -5.145 5.255 2.244 1.00 93.69 68 HIS A O 1
ATOM 540 N N . ILE A 1 69 ? -4.650 4.413 4.270 1.00 92.62 69 ILE A N 1
ATOM 541 C CA . ILE A 1 69 ? -5.917 3.740 4.497 1.00 92.62 69 ILE A CA 1
ATOM 542 C C . ILE A 1 69 ? -6.499 4.278 5.791 1.00 92.62 69 ILE A C 1
ATOM 544 O O . ILE A 1 69 ? -5.891 4.127 6.847 1.00 92.62 69 ILE A O 1
ATOM 548 N N . SER A 1 70 ? -7.691 4.846 5.691 1.00 91.56 70 SER A N 1
ATOM 549 C CA . SER A 1 70 ? -8.490 5.281 6.831 1.00 91.56 70 SER A CA 1
ATOM 550 C C . SER A 1 70 ? -9.836 4.566 6.827 1.00 91.56 70 SER A C 1
ATOM 552 O O . SER A 1 70 ? -10.279 4.053 5.792 1.00 91.56 70 SER A O 1
ATOM 554 N N . ILE A 1 71 ? -10.491 4.501 7.986 1.00 88.38 71 ILE A N 1
ATOM 555 C CA . ILE A 1 71 ? -11.868 4.014 8.077 1.00 88.38 71 ILE A CA 1
ATOM 556 C C . ILE A 1 71 ? -12.805 5.182 8.362 1.00 88.38 71 ILE A C 1
ATOM 558 O O . ILE A 1 71 ? -12.617 5.932 9.316 1.00 88.38 71 ILE A O 1
ATOM 562 N N . HIS A 1 72 ? -13.853 5.306 7.550 1.00 85.31 72 HIS A N 1
ATOM 563 C CA . HIS A 1 72 ? -14.953 6.229 7.806 1.00 85.31 72 HIS A CA 1
ATOM 564 C C . HIS A 1 72 ? -16.280 5.487 7.653 1.00 85.31 72 HIS A C 1
ATOM 566 O O . HIS A 1 72 ? -16.477 4.778 6.669 1.00 85.31 72 HIS A O 1
ATOM 572 N N . ASP A 1 73 ? -17.167 5.600 8.644 1.00 84.25 73 ASP A N 1
ATOM 573 C CA . ASP A 1 73 ? -18.473 4.921 8.674 1.00 84.25 73 ASP A CA 1
ATOM 574 C C . ASP A 1 73 ? -18.411 3.400 8.401 1.00 84.25 73 ASP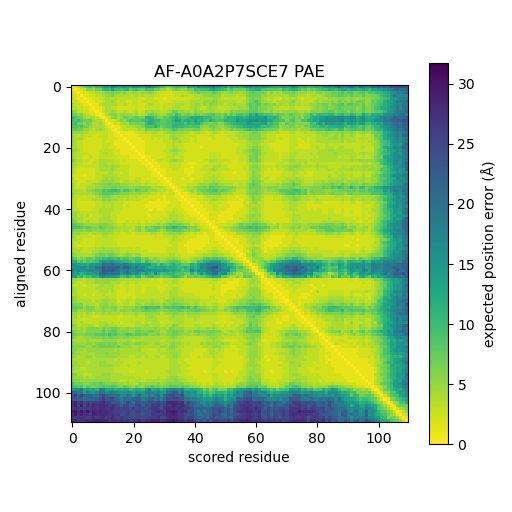 A C 1
ATOM 576 O O . ASP A 1 73 ? -19.299 2.822 7.776 1.00 84.25 73 ASP A O 1
ATOM 580 N N . GLY A 1 74 ? -17.339 2.740 8.854 1.00 82.81 74 GLY A N 1
ATOM 581 C CA . GLY A 1 74 ? -17.127 1.302 8.654 1.00 82.81 74 GLY A CA 1
ATOM 582 C C . GLY A 1 74 ? -16.676 0.904 7.242 1.00 82.81 74 GLY A C 1
ATOM 583 O O . GLY A 1 74 ? -16.693 -0.277 6.904 1.00 82.81 74 GLY A O 1
ATOM 584 N N . ILE A 1 75 ? -16.271 1.869 6.413 1.00 85.25 75 ILE A N 1
ATOM 585 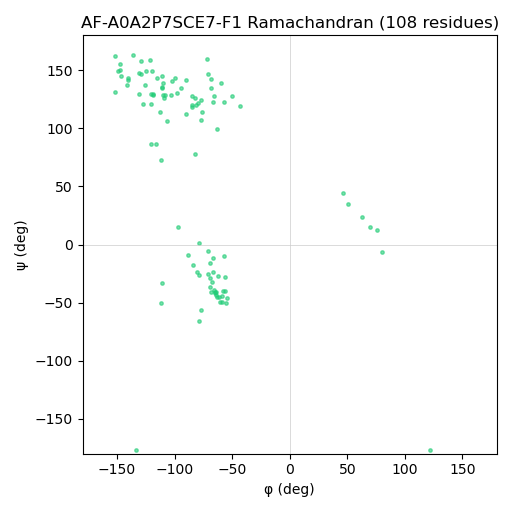C CA . ILE A 1 75 ? -15.767 1.650 5.053 1.00 85.25 75 ILE A CA 1
ATOM 586 C C . ILE A 1 75 ? -14.272 1.978 5.007 1.00 85.25 75 ILE A C 1
ATOM 588 O O . ILE A 1 75 ? -13.844 3.013 5.515 1.00 85.25 75 ILE A O 1
ATOM 592 N N . PHE A 1 76 ? -13.483 1.115 4.362 1.00 88.62 76 PHE A N 1
ATOM 593 C CA . PHE A 1 76 ? -12.067 1.368 4.094 1.00 88.62 76 PHE A CA 1
ATOM 594 C C . PHE A 1 76 ? -11.894 2.348 2.934 1.00 88.62 76 PHE A C 1
ATOM 596 O O . PHE A 1 76 ? -12.358 2.100 1.819 1.00 88.62 76 PHE A O 1
ATOM 603 N N . PHE A 1 77 ? -11.173 3.436 3.182 1.00 89.62 77 PHE A N 1
ATOM 604 C CA . PHE A 1 77 ? -10.804 4.423 2.178 1.00 89.62 77 PHE A CA 1
ATOM 605 C C . PHE A 1 77 ? -9.327 4.287 1.842 1.00 89.62 77 PHE A C 1
ATOM 607 O O . PHE A 1 77 ? -8.468 4.704 2.608 1.00 89.62 77 PHE A O 1
ATOM 614 N N . HIS A 1 78 ? -9.027 3.735 0.668 1.00 91.19 78 HIS A N 1
ATOM 615 C CA . HIS A 1 78 ? -7.664 3.665 0.144 1.00 91.19 78 HIS A CA 1
ATOM 616 C C . HIS A 1 78 ? -7.356 4.901 -0.689 1.00 91.19 78 HIS A C 1
ATOM 618 O O . HIS A 1 78 ? -7.885 5.083 -1.790 1.00 91.19 78 HIS A O 1
ATOM 624 N N . ARG A 1 79 ? -6.447 5.732 -0.195 1.00 89.75 79 ARG A N 1
ATOM 625 C CA . ARG A 1 79 ? -5.922 6.887 -0.911 1.00 89.75 79 ARG A CA 1
ATOM 626 C C . ARG A 1 79 ? -4.469 6.639 -1.296 1.00 89.75 79 ARG A C 1
ATOM 628 O O . ARG A 1 79 ? -3.639 6.292 -0.469 1.00 89.75 79 ARG A O 1
ATOM 635 N N . SER A 1 80 ? -4.144 6.831 -2.570 1.00 86.38 80 SER A N 1
ATOM 636 C CA . SER A 1 80 ? -2.745 6.946 -2.990 1.00 86.38 80 SER A CA 1
ATOM 637 C C . SER A 1 80 ? -2.300 8.379 -2.724 1.00 86.38 80 SER A C 1
ATOM 639 O O . SER A 1 80 ? -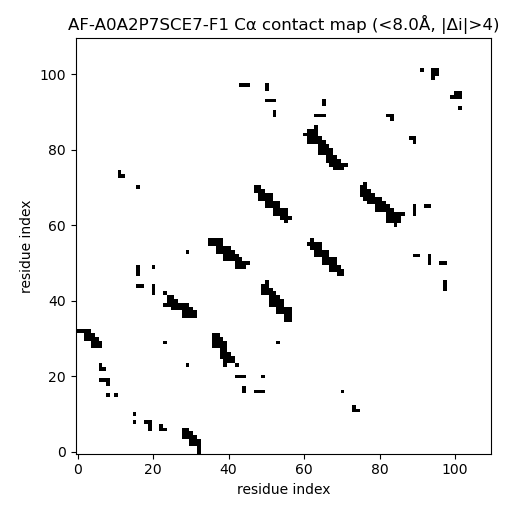2.890 9.296 -3.292 1.00 86.38 80 SER A O 1
ATOM 641 N N . GLU A 1 81 ? -1.275 8.578 -1.897 1.00 84.19 81 GLU A N 1
ATOM 642 C CA . GLU A 1 81 ? -0.732 9.917 -1.643 1.00 84.19 81 GLU A CA 1
ATOM 643 C C . GLU A 1 81 ? 0.164 10.338 -2.807 1.00 84.19 81 GLU A C 1
ATOM 645 O O . GLU A 1 81 ? -0.185 11.219 -3.592 1.00 84.19 81 GLU A O 1
ATOM 650 N N . PHE A 1 82 ? 1.288 9.639 -2.985 1.00 84.69 82 PHE A N 1
ATOM 651 C CA . PHE A 1 82 ? 2.274 9.957 -4.014 1.00 84.69 82 PHE A CA 1
ATOM 652 C C . PHE A 1 82 ? 2.981 8.712 -4.550 1.00 84.69 82 PHE A C 1
ATOM 654 O O . PHE A 1 82 ? 3.109 7.684 -3.883 1.00 84.69 82 PHE A O 1
ATOM 661 N N . THR A 1 83 ? 3.475 8.843 -5.780 1.00 87.44 83 THR A N 1
ATOM 662 C CA . THR A 1 83 ? 4.369 7.882 -6.438 1.00 87.44 83 THR A CA 1
ATOM 663 C C . THR A 1 83 ? 5.760 8.488 -6.568 1.00 87.44 83 THR A C 1
ATOM 665 O O . THR A 1 83 ? 5.879 9.645 -6.982 1.00 87.44 83 THR A O 1
ATOM 668 N N . PHE A 1 84 ? 6.794 7.697 -6.322 1.00 87.50 84 PHE A N 1
ATOM 669 C CA . PHE A 1 84 ? 8.186 8.117 -6.267 1.00 87.50 84 PHE A CA 1
ATOM 670 C C . PHE A 1 84 ? 9.041 7.289 -7.228 1.00 87.50 84 PHE A C 1
ATOM 672 O O . PHE A 1 84 ? 8.782 6.112 -7.480 1.00 87.50 84 PHE A O 1
ATOM 679 N N . TYR A 1 85 ? 10.092 7.919 -7.749 1.00 85.12 85 TYR A N 1
ATOM 680 C CA . TYR A 1 85 ? 11.081 7.254 -8.600 1.00 85.12 85 TYR A CA 1
ATOM 681 C C . TYR A 1 85 ? 12.093 6.439 -7.784 1.00 85.12 85 TYR A C 1
ATOM 683 O O . TYR A 1 85 ? 12.654 5.474 -8.288 1.00 85.12 85 TYR A O 1
ATOM 691 N N . THR A 1 86 ? 12.334 6.814 -6.524 1.00 87.38 86 THR A N 1
ATOM 692 C CA . THR A 1 86 ? 13.367 6.207 -5.676 1.00 87.38 86 THR A CA 1
ATOM 693 C C . THR A 1 86 ? 12.797 5.788 -4.321 1.00 87.38 86 THR A C 1
ATOM 695 O O . THR A 1 86 ? 11.916 6.454 -3.771 1.00 87.38 86 THR A O 1
ATOM 698 N N . LEU A 1 87 ? 13.329 4.694 -3.764 1.00 87.81 87 LEU A N 1
ATOM 699 C CA . LEU A 1 87 ? 12.968 4.212 -2.428 1.00 87.81 87 LEU A CA 1
ATOM 700 C C . LEU A 1 87 ? 13.245 5.254 -1.328 1.00 87.81 87 LEU A C 1
ATOM 702 O O . LEU A 1 87 ? 12.353 5.458 -0.510 1.00 87.81 87 LEU A O 1
ATOM 706 N N . PRO A 1 88 ? 14.398 5.959 -1.299 1.00 89.62 88 PRO A N 1
ATOM 707 C CA . PRO A 1 88 ? 14.652 6.977 -0.278 1.00 89.62 88 PRO A CA 1
ATOM 708 C C . PRO A 1 88 ? 13.602 8.092 -0.259 1.00 89.62 88 PRO A C 1
ATOM 710 O O . PRO A 1 88 ? 13.155 8.490 0.813 1.00 89.62 88 PRO A O 1
ATOM 713 N N . GLY A 1 89 ? 13.149 8.554 -1.433 1.00 88.94 89 GLY A N 1
ATOM 714 C CA . GLY A 1 89 ? 12.093 9.567 -1.515 1.00 88.94 89 GLY A CA 1
ATOM 715 C C . GLY A 1 89 ? 10.758 9.064 -0.962 1.00 88.94 89 GLY A C 1
ATOM 716 O O . GLY A 1 89 ? 10.086 9.784 -0.227 1.00 88.94 89 GLY A O 1
ATOM 717 N N . ALA A 1 90 ? 10.405 7.811 -1.263 1.00 91.12 90 ALA A N 1
ATOM 718 C CA . ALA A 1 90 ? 9.193 7.189 -0.739 1.00 91.12 90 ALA A CA 1
ATOM 719 C C . ALA A 1 90 ? 9.266 6.944 0.777 1.00 91.12 90 ALA A C 1
ATOM 721 O O . ALA A 1 90 ? 8.289 7.196 1.475 1.00 91.12 90 ALA A O 1
ATOM 722 N N . LEU A 1 91 ? 10.418 6.494 1.289 1.00 90.56 91 LEU A N 1
ATOM 723 C CA . LEU A 1 91 ? 10.653 6.275 2.720 1.00 90.56 91 LEU A CA 1
ATOM 724 C C . LEU A 1 91 ? 10.584 7.574 3.515 1.00 90.56 91 LEU A C 1
ATOM 726 O O . LEU A 1 91 ? 9.949 7.597 4.562 1.00 90.56 91 LEU A O 1
ATOM 730 N N . LYS A 1 92 ? 11.182 8.658 3.007 1.00 90.25 92 LYS A N 1
ATOM 731 C CA . LYS A 1 92 ? 11.097 9.972 3.652 1.00 90.25 92 LYS A CA 1
ATOM 732 C C . LYS A 1 92 ? 9.638 10.384 3.848 1.00 90.25 92 LYS A C 1
ATOM 734 O O . LYS A 1 92 ? 9.234 10.673 4.968 1.00 90.25 92 LYS A O 1
ATOM 739 N N . HIS A 1 93 ? 8.838 10.309 2.785 1.00 89.94 93 HIS A N 1
ATOM 740 C CA . HIS A 1 93 ? 7.419 10.653 2.855 1.00 89.94 93 HIS A CA 1
ATOM 741 C C . HIS A 1 93 ? 6.608 9.694 3.739 1.00 89.94 93 HIS A C 1
ATOM 743 O O . HIS A 1 93 ? 5.736 10.117 4.493 1.00 89.94 93 HIS A O 1
ATOM 749 N N . PHE A 1 94 ? 6.903 8.395 3.674 1.00 91.44 94 PHE A N 1
ATOM 750 C CA . PHE A 1 94 ? 6.291 7.390 4.538 1.00 91.44 94 PHE A CA 1
ATOM 751 C C . PHE A 1 94 ? 6.539 7.696 6.021 1.00 91.44 94 PHE A C 1
ATOM 753 O O . PHE A 1 94 ? 5.591 7.743 6.799 1.00 91.44 94 PHE A O 1
ATOM 760 N N . CYS A 1 95 ? 7.785 7.972 6.405 1.00 89.88 95 CYS A N 1
ATOM 761 C CA . CYS A 1 95 ? 8.140 8.319 7.777 1.00 89.88 95 CYS A CA 1
ATOM 762 C C . CYS A 1 95 ? 7.505 9.646 8.214 1.00 89.88 95 CYS A C 1
ATOM 764 O O . CYS A 1 95 ? 6.940 9.701 9.304 1.00 89.88 95 CYS A O 1
ATOM 766 N N . GLU A 1 96 ? 7.478 10.669 7.350 1.00 89.25 96 GLU A N 1
ATOM 767 C CA . GLU A 1 96 ? 6.773 11.935 7.613 1.00 89.25 96 GLU A CA 1
ATOM 768 C C . GLU A 1 96 ? 5.291 11.708 7.960 1.00 89.25 96 GLU A C 1
ATOM 770 O O . GLU A 1 96 ? 4.800 12.244 8.956 1.00 89.25 96 GLU A O 1
ATOM 775 N N . LEU A 1 97 ? 4.586 10.864 7.195 1.00 87.81 97 LEU A N 1
ATOM 776 C CA . LEU A 1 97 ? 3.186 10.513 7.466 1.00 87.81 97 LEU A CA 1
ATOM 777 C C . LEU A 1 97 ? 3.035 9.748 8.787 1.00 87.81 97 LEU A C 1
ATOM 779 O O . LEU A 1 97 ? 2.164 10.064 9.602 1.00 87.81 97 LEU A O 1
ATOM 783 N N . VAL A 1 98 ? 3.940 8.805 9.058 1.00 87.50 98 VAL A N 1
ATOM 784 C CA . VAL A 1 98 ? 4.002 8.064 10.329 1.00 87.50 98 VAL A CA 1
ATOM 785 C C . VAL A 1 98 ? 4.484 8.965 11.488 1.00 87.50 98 VAL A C 1
ATOM 787 O O . VAL A 1 98 ? 4.373 8.620 12.659 1.00 87.50 98 VAL A O 1
ATOM 790 N N . GLY A 1 99 ? 4.884 10.214 11.230 1.00 83.31 99 GLY A N 1
ATOM 791 C CA . GLY A 1 99 ? 5.378 11.144 12.256 1.00 83.31 99 GLY A CA 1
ATOM 792 C C . GLY A 1 99 ? 6.744 10.755 12.812 1.00 83.31 99 GLY A C 1
ATOM 793 O O . GLY A 1 99 ? 7.155 11.269 13.850 1.00 83.31 99 GLY A O 1
ATOM 794 N N . GLU A 1 100 ? 7.443 9.860 12.122 1.00 76.25 100 GLU A N 1
ATOM 795 C CA . GLU A 1 100 ? 8.843 9.572 12.358 1.00 76.25 100 GLU A CA 1
ATOM 796 C C . GLU A 1 100 ? 9.663 10.590 11.567 1.00 76.25 100 GLU A C 1
ATOM 798 O O . GLU A 1 100 ? 9.597 10.667 10.340 1.00 76.25 100 GLU A O 1
ATOM 803 N N . VAL A 1 101 ? 10.451 11.401 12.266 1.00 62.56 101 VAL A N 1
ATOM 804 C CA . VAL A 1 101 ? 11.413 12.270 11.594 1.00 62.56 101 VAL A CA 1
ATOM 805 C C . VAL A 1 101 ? 12.587 11.390 11.189 1.00 62.56 101 VAL A C 1
ATOM 807 O O . VAL A 1 101 ? 13.372 10.979 12.045 1.00 62.56 101 VAL A O 1
ATOM 810 N N . LEU A 1 102 ? 12.722 11.102 9.890 1.00 58.00 102 LEU A N 1
ATOM 811 C CA . LEU A 1 102 ? 14.007 10.662 9.358 1.00 58.00 102 LEU A CA 1
ATOM 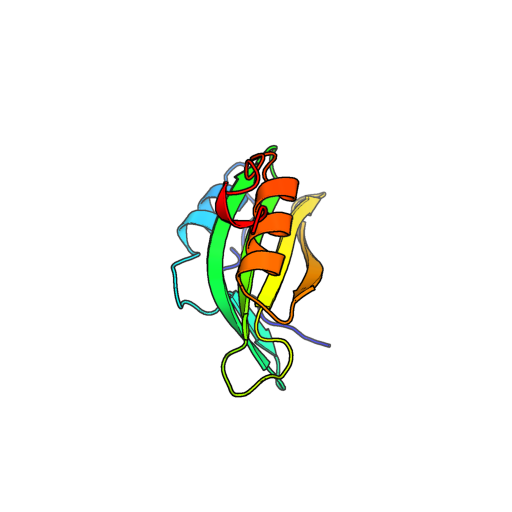812 C C . LEU A 1 102 ? 14.962 11.837 9.578 1.00 58.00 102 LEU A C 1
ATOM 814 O O . LEU A 1 102 ? 14.908 12.827 8.852 1.00 58.00 102 LEU A O 1
ATOM 818 N N . THR A 1 103 ? 15.773 11.781 10.633 1.00 48.59 103 THR A N 1
ATOM 819 C CA . THR A 1 103 ? 16.871 12.733 10.795 1.00 48.59 103 THR A CA 1
ATOM 820 C C . THR A 1 103 ? 17.725 12.600 9.546 1.00 48.59 103 THR A C 1
ATOM 822 O O . THR A 1 103 ? 18.139 11.474 9.252 1.00 48.59 103 THR A O 1
ATOM 825 N N . ASP A 1 104 ? 17.928 13.694 8.805 1.00 48.97 104 ASP A N 1
ATOM 826 C CA . ASP A 1 104 ? 18.798 13.703 7.630 1.00 48.97 104 ASP A CA 1
ATOM 827 C C . ASP A 1 104 ? 20.066 12.917 7.970 1.00 48.97 104 ASP A C 1
ATOM 829 O O . ASP A 1 104 ? 20.754 13.201 8.959 1.00 48.97 104 ASP A O 1
ATOM 833 N N . SER A 1 105 ? 20.301 11.836 7.223 1.00 50.84 105 SER A N 1
ATOM 834 C CA . SER A 1 105 ? 21.516 11.059 7.408 1.00 50.84 105 SER A CA 1
ATOM 835 C C . SER A 1 105 ? 22.678 12.005 7.135 1.00 50.84 105 SER A C 1
ATOM 837 O O . SER A 1 105 ? 22.631 12.800 6.197 1.00 50.84 105 SER A O 1
ATOM 839 N N . ILE A 1 106 ? 23.728 11.923 7.946 1.00 54.81 106 ILE A N 1
ATOM 840 C CA . ILE A 1 106 ? 24.901 12.808 7.879 1.00 54.81 106 ILE A CA 1
ATOM 841 C C . ILE A 1 106 ? 25.608 12.793 6.500 1.00 54.81 106 ILE A C 1
ATOM 843 O O . ILE A 1 106 ? 26.466 13.630 6.240 1.00 54.81 106 ILE A O 1
ATOM 847 N N . ASP A 1 107 ? 25.218 11.863 5.623 1.00 54.66 107 ASP A N 1
ATOM 848 C CA . ASP A 1 107 ? 25.632 11.699 4.225 1.00 54.66 107 ASP A CA 1
ATOM 849 C C . ASP A 1 107 ? 25.124 12.786 3.253 1.00 54.66 107 ASP A C 1
ATOM 851 O O . ASP A 1 107 ? 25.677 12.902 2.164 1.00 54.66 107 ASP A O 1
ATOM 855 N N . ASP A 1 108 ? 24.124 13.608 3.607 1.00 53.62 108 ASP A N 1
ATOM 856 C CA . ASP A 1 108 ? 23.640 14.700 2.727 1.00 53.62 108 ASP A CA 1
ATOM 857 C C . ASP A 1 108 ? 24.538 15.963 2.751 1.00 53.62 108 ASP A C 1
ATOM 859 O O . ASP A 1 108 ? 24.267 16.954 2.070 1.00 53.62 108 ASP A O 1
ATOM 863 N N . TYR A 1 109 ? 25.642 15.932 3.510 1.00 52.41 109 TYR A N 1
ATOM 864 C CA . TYR A 1 109 ? 26.687 16.960 3.516 1.00 52.41 109 TYR A CA 1
ATOM 865 C C . TYR A 1 109 ? 27.996 16.420 2.916 1.00 52.41 109 TYR A C 1
ATOM 867 O O . TYR A 1 109 ? 28.966 16.190 3.643 1.00 52.41 109 TYR A O 1
ATOM 875 N N . CYS A 1 110 ? 28.050 16.235 1.594 1.00 51.09 110 CYS A N 1
ATOM 876 C CA . CYS A 1 110 ? 29.304 16.071 0.844 1.00 51.09 110 CYS A CA 1
ATOM 877 C C . CYS A 1 110 ? 29.291 16.873 -0.459 1.00 51.09 110 CYS A C 1
ATOM 879 O O . CYS A 1 110 ? 28.340 16.711 -1.255 1.00 51.09 110 CYS A O 1
#

Radius of gyration: 14.54 Å; Cα contacts (8 Å, |Δi|>4): 201; chains: 1; bounding box: 48×27×32 Å